Protein AF-A0A4S2JNQ3-F1 (afdb_monomer_lite)

pLDDT: mean 77.92, std 17.28, range [32.28, 93.06]

Organism: NCBI:txid300112

InterPro domains:
  IPR000626 Ubiquitin-like domain [PF00240] (4-43)
  IPR000626 Ubiquitin-like domain [PS50053] (1-43)
  IPR000626 Ubiquitin-like domain [SM00213] (1-75)
  IPR029071 Ubiquitin-like domain superfamily [SSF54236] (1-46)
  IPR047154 Ubiquitin-like protein 4A-like [PTHR46555] (44-124)

Structure (mmCIF, N/CA/C/O backbone):
data_AF-A0A4S2JNQ3-F1
#
_entry.id   AF-A0A4S2JNQ3-F1
#
loop_
_atom_site.group_PDB
_atom_site.id
_atom_site.type_symbol
_atom_site.label_atom_id
_atom_site.label_alt_id
_atom_site.label_comp_id
_atom_site.label_asym_id
_atom_site.label_entity_id
_atom_site.label_seq_id
_atom_site.pdbx_PDB_ins_code
_atom_site.Cartn_x
_atom_site.Cartn_y
_atom_site.Cartn_z
_atom_site.occupancy
_atom_site.B_iso_or_equiv
_atom_site.auth_seq_id
_atom_site.auth_comp_id
_atom_site.auth_asym_id
_atom_site.auth_atom_id
_atom_site.pdbx_PDB_model_num
ATOM 1 N N . MET A 1 1 ? 22.174 -5.608 -9.067 1.00 85.94 1 MET A N 1
ATOM 2 C CA . MET A 1 1 ? 21.073 -6.532 -8.712 1.00 85.94 1 MET A CA 1
ATOM 3 C C . MET A 1 1 ? 20.281 -6.832 -9.977 1.00 85.94 1 MET A C 1
ATOM 5 O O . MET A 1 1 ? 20.165 -5.942 -10.805 1.00 85.94 1 MET A O 1
ATOM 9 N N . LYS A 1 2 ? 19.770 -8.055 -10.158 1.00 82.94 2 LYS A N 1
ATOM 10 C CA . LYS A 1 2 ? 18.910 -8.403 -11.302 1.00 82.94 2 LYS A CA 1
ATOM 11 C C . LYS A 1 2 ? 17.482 -8.592 -10.821 1.00 82.94 2 LYS A C 1
ATOM 13 O O . LYS A 1 2 ? 17.260 -9.363 -9.889 1.00 82.94 2 LYS A O 1
ATOM 18 N N . VAL A 1 3 ? 16.537 -7.913 -11.458 1.00 86.31 3 VAL A N 1
ATOM 19 C CA . VAL A 1 3 ? 15.102 -8.091 -11.218 1.00 86.31 3 VAL A CA 1
ATOM 20 C C . VAL A 1 3 ? 14.429 -8.613 -12.477 1.00 86.31 3 VAL A C 1
ATOM 22 O O . VAL A 1 3 ? 14.823 -8.274 -13.592 1.00 86.31 3 VAL A O 1
ATOM 25 N N . ILE A 1 4 ? 13.426 -9.469 -12.300 1.00 84.94 4 ILE A N 1
ATOM 26 C CA . ILE A 1 4 ? 12.635 -10.019 -13.401 1.00 84.94 4 ILE A CA 1
ATOM 27 C C . ILE A 1 4 ? 11.292 -9.300 -13.403 1.00 84.94 4 ILE A C 1
ATOM 29 O O . ILE A 1 4 ? 10.567 -9.336 -12.409 1.00 84.94 4 ILE A O 1
ATOM 33 N N . VAL A 1 5 ? 10.956 -8.661 -14.521 1.00 83.88 5 VAL A N 1
ATOM 34 C CA . VAL A 1 5 ? 9.683 -7.962 -14.705 1.00 83.88 5 VAL A CA 1
ATOM 35 C C . VAL A 1 5 ? 8.851 -8.725 -15.724 1.00 83.88 5 VAL A C 1
ATOM 37 O O . VAL A 1 5 ? 9.257 -8.922 -16.868 1.00 83.88 5 VAL A O 1
ATOM 40 N N . LYS A 1 6 ? 7.666 -9.168 -15.299 1.00 85.12 6 LYS A N 1
ATOM 41 C CA . LYS A 1 6 ? 6.720 -9.917 -16.129 1.00 85.12 6 LYS A CA 1
ATOM 42 C C . LYS A 1 6 ? 5.528 -9.043 -16.495 1.00 85.12 6 LYS A C 1
ATOM 44 O O . LYS A 1 6 ? 4.816 -8.575 -15.607 1.00 85.12 6 LYS A O 1
ATOM 49 N N . LYS A 1 7 ? 5.253 -8.877 -17.792 1.00 81.19 7 LYS A N 1
ATOM 50 C CA . LYS A 1 7 ? 3.983 -8.279 -18.235 1.00 81.19 7 LYS A CA 1
ATOM 51 C C . LYS A 1 7 ? 2.839 -9.280 -18.067 1.00 81.19 7 LYS A C 1
ATOM 53 O O . LYS A 1 7 ? 3.033 -10.483 -18.229 1.00 81.19 7 LYS A O 1
ATOM 58 N N . LEU A 1 8 ? 1.618 -8.784 -17.859 1.00 74.00 8 LEU A N 1
ATOM 59 C CA . LEU A 1 8 ? 0.405 -9.617 -17.760 1.00 74.00 8 LEU A CA 1
ATOM 60 C C . LEU A 1 8 ? 0.184 -10.513 -18.994 1.00 74.00 8 LEU A C 1
ATOM 62 O O . LEU A 1 8 ? -0.323 -11.620 -18.887 1.00 74.00 8 LEU A O 1
ATOM 66 N N . GLN A 1 9 ? 0.632 -10.054 -20.161 1.00 74.31 9 GLN A N 1
ATOM 67 C CA . GLN A 1 9 ? 0.611 -10.775 -21.437 1.00 74.31 9 GLN A CA 1
ATOM 68 C C . GLN A 1 9 ? 1.785 -11.780 -21.607 1.00 74.31 9 GLN A C 1
ATOM 70 O O . GLN A 1 9 ? 2.079 -12.189 -22.726 1.00 74.31 9 GLN A O 1
ATOM 75 N N . GLY A 1 10 ? 2.525 -12.118 -20.544 1.00 76.12 10 GLY A N 1
ATOM 76 C CA . GLY A 1 10 ? 3.481 -13.237 -20.522 1.00 76.12 10 GLY A CA 1
ATOM 77 C C . GLY A 1 10 ? 4.905 -12.984 -21.038 1.00 76.12 10 GLY A C 1
ATOM 78 O O . GLY A 1 10 ? 5.730 -13.883 -20.932 1.00 76.12 10 GLY A O 1
ATOM 79 N N . LYS A 1 11 ? 5.239 -11.792 -21.554 1.00 80.62 11 LYS A N 1
ATOM 80 C CA . LYS A 1 11 ? 6.640 -11.424 -21.865 1.00 80.62 11 LYS A CA 1
ATOM 81 C C . LYS A 1 11 ? 7.363 -11.015 -20.586 1.00 80.62 11 LYS A C 1
ATOM 83 O O . LYS A 1 11 ? 6.855 -10.211 -19.805 1.00 80.62 11 LYS A O 1
ATOM 88 N N . GLU A 1 12 ? 8.551 -11.557 -20.404 1.00 86.50 12 GLU A N 1
ATOM 89 C CA . GLU A 1 12 ? 9.420 -11.268 -19.272 1.00 86.50 12 GLU A CA 1
ATOM 90 C C . GLU A 1 12 ? 10.651 -10.513 -19.774 1.00 86.50 12 GLU A C 1
ATOM 92 O O . GLU A 1 12 ? 11.119 -10.745 -20.892 1.00 86.50 12 GLU A O 1
ATOM 97 N N . CYS A 1 13 ? 11.159 -9.587 -18.969 1.00 83.50 13 CYS A N 1
ATOM 98 C CA . CYS A 1 13 ? 12.465 -8.979 -19.173 1.00 83.50 13 CYS A CA 1
ATOM 99 C C . CYS A 1 13 ? 13.271 -9.036 -17.875 1.00 83.50 13 CYS A C 1
ATOM 101 O O . CYS A 1 13 ? 12.724 -9.002 -16.771 1.00 83.50 13 CYS A O 1
ATOM 103 N N . VAL A 1 14 ? 14.587 -9.149 -18.023 1.00 87.94 14 VAL A N 1
ATOM 104 C CA . VAL A 1 14 ? 15.530 -9.065 -16.910 1.00 87.94 14 VAL A CA 1
ATOM 105 C C . VAL A 1 14 ? 16.134 -7.672 -16.944 1.00 87.94 14 VAL A C 1
ATOM 107 O O . VAL A 1 14 ? 16.667 -7.268 -17.976 1.00 87.94 14 VAL A O 1
ATOM 110 N N . VAL A 1 15 ? 16.040 -6.947 -15.833 1.00 86.94 15 VAL A N 1
ATOM 111 C CA . VAL A 1 15 ? 16.586 -5.595 -15.700 1.00 86.94 15 VAL A CA 1
ATOM 112 C C . VAL A 1 15 ? 17.707 -5.612 -14.672 1.00 86.94 15 VAL A C 1
ATOM 114 O O . VAL A 1 15 ? 17.532 -6.079 -13.543 1.00 86.94 15 VAL A O 1
ATOM 117 N N . ASP A 1 16 ? 18.868 -5.105 -15.073 1.00 88.94 16 ASP A N 1
ATOM 118 C CA . ASP A 1 16 ? 19.978 -4.838 -14.168 1.00 88.94 16 ASP A CA 1
ATOM 119 C C . ASP A 1 16 ? 19.765 -3.474 -13.491 1.00 88.94 16 ASP A C 1
ATOM 121 O O . ASP A 1 16 ? 19.668 -2.434 -14.155 1.00 88.94 16 ASP A O 1
ATOM 125 N N . ILE A 1 17 ? 19.680 -3.497 -12.159 1.00 87.19 17 ILE A N 1
ATOM 126 C CA . ILE A 1 17 ? 19.486 -2.311 -11.323 1.00 87.19 17 ILE A CA 1
ATOM 127 C C . ILE A 1 17 ? 20.527 -2.175 -10.216 1.00 87.19 17 ILE A C 1
ATOM 129 O O . ILE A 1 17 ? 21.064 -3.167 -9.702 1.00 87.19 17 ILE A O 1
ATOM 133 N N . LEU A 1 18 ? 20.799 -0.932 -9.836 1.00 89.31 18 LEU A N 1
ATOM 134 C CA . LEU A 1 18 ? 21.612 -0.591 -8.672 1.00 89.31 18 LEU A CA 1
ATOM 135 C C . LEU A 1 18 ? 20.728 -0.528 -7.414 1.00 89.31 18 LEU A C 1
ATOM 137 O O . LEU A 1 18 ? 19.555 -0.183 -7.515 1.00 89.31 18 LEU A O 1
ATOM 141 N N . PRO A 1 19 ? 21.260 -0.829 -6.215 1.00 82.94 19 PRO A N 1
ATOM 142 C CA . PRO A 1 19 ? 20.488 -0.725 -4.971 1.00 82.94 19 PRO A CA 1
ATOM 143 C C . PRO A 1 19 ? 20.001 0.694 -4.642 1.00 82.94 19 PRO A C 1
ATOM 145 O O . PRO A 1 19 ? 19.106 0.847 -3.823 1.00 82.94 19 PRO A O 1
ATOM 148 N N . SER A 1 20 ? 20.618 1.713 -5.243 1.00 85.00 20 SER A N 1
ATOM 149 C CA . SER A 1 20 ? 20.283 3.129 -5.074 1.00 85.00 20 SER A CA 1
ATOM 150 C C . SER A 1 20 ? 19.271 3.650 -6.095 1.00 85.00 20 SER A C 1
ATOM 152 O O . SER A 1 20 ? 18.896 4.813 -6.011 1.00 85.00 20 SER A O 1
ATOM 154 N N . GLU A 1 21 ? 18.892 2.841 -7.088 1.00 87.00 21 GLU A N 1
ATOM 155 C CA . GLU A 1 21 ? 17.943 3.266 -8.118 1.00 87.00 21 GLU A CA 1
ATOM 156 C C . GLU A 1 21 ? 16.504 3.262 -7.593 1.00 87.00 21 GLU A C 1
ATOM 158 O O . GLU A 1 21 ? 16.094 2.386 -6.828 1.00 87.00 21 GLU A O 1
ATOM 163 N N . THR A 1 22 ? 15.739 4.242 -8.056 1.00 87.81 22 THR A N 1
ATOM 164 C CA . THR A 1 22 ? 14.326 4.456 -7.736 1.00 87.81 22 THR A CA 1
ATOM 165 C C . THR A 1 22 ? 13.408 3.577 -8.583 1.00 87.81 22 THR A C 1
ATOM 167 O O . THR A 1 22 ? 13.767 3.073 -9.657 1.00 87.81 22 THR A O 1
ATOM 170 N N . VAL A 1 23 ? 12.160 3.430 -8.138 1.00 88.06 23 VAL A N 1
ATOM 171 C CA . VAL A 1 23 ? 11.113 2.738 -8.901 1.00 88.06 23 VAL A CA 1
ATOM 172 C C . VAL A 1 23 ? 10.853 3.450 -10.232 1.00 88.06 23 VAL A C 1
ATOM 174 O O . VAL A 1 23 ? 10.590 2.789 -11.240 1.00 88.06 23 VAL A O 1
ATOM 177 N N . LEU A 1 24 ? 10.981 4.780 -10.274 1.00 87.75 24 LEU A N 1
ATOM 178 C CA . LEU A 1 24 ? 10.837 5.564 -11.501 1.00 87.75 24 LEU A CA 1
ATOM 179 C C . LEU A 1 24 ? 11.925 5.231 -12.535 1.00 87.75 24 LEU A C 1
ATOM 181 O O . LEU A 1 24 ? 11.611 4.997 -13.703 1.00 87.75 24 LEU A O 1
ATOM 185 N N . GLU A 1 25 ? 13.189 5.145 -12.118 1.00 88.44 25 GLU A N 1
ATOM 186 C CA . GLU A 1 25 ? 14.299 4.756 -13.002 1.00 88.44 25 GLU A CA 1
ATOM 187 C C . GLU A 1 25 ? 14.117 3.329 -13.536 1.00 88.44 25 GLU A C 1
ATOM 189 O O . GLU A 1 25 ? 14.327 3.071 -14.726 1.00 88.44 25 GLU A O 1
ATOM 194 N N . LEU A 1 26 ? 13.637 2.408 -12.694 1.00 88.62 26 LEU A N 1
ATOM 195 C CA . LEU A 1 26 ? 13.274 1.060 -13.129 1.00 88.62 26 LEU A CA 1
ATOM 196 C C . LEU A 1 26 ? 12.158 1.085 -14.188 1.00 88.62 26 LEU A C 1
ATOM 198 O O . LEU A 1 26 ? 12.248 0.354 -15.176 1.00 88.62 26 LEU A O 1
ATOM 202 N N . LYS A 1 27 ? 11.130 1.932 -14.038 1.00 88.31 27 LYS A N 1
ATOM 203 C CA . LYS A 1 27 ? 10.055 2.067 -15.040 1.00 88.31 27 LYS A CA 1
ATOM 204 C C . LYS A 1 27 ? 10.565 2.555 -16.389 1.00 88.31 27 LYS A C 1
ATOM 206 O O . LYS A 1 27 ? 10.109 2.054 -17.417 1.00 88.31 27 LYS A O 1
ATOM 211 N N . HIS A 1 28 ? 11.516 3.488 -16.406 1.00 89.69 28 HIS A N 1
ATOM 212 C CA . HIS A 1 28 ? 12.152 3.934 -17.648 1.00 89.69 28 HIS A CA 1
ATOM 213 C C . HIS A 1 28 ? 12.882 2.782 -18.345 1.00 89.69 28 HIS A C 1
ATOM 215 O O . HIS A 1 28 ? 12.590 2.487 -19.502 1.00 89.69 28 HIS A O 1
ATOM 221 N N . LYS A 1 29 ? 13.715 2.031 -17.614 1.00 89.62 29 LYS A N 1
ATOM 222 C CA . LYS A 1 29 ? 14.404 0.849 -18.165 1.00 89.62 29 LYS A CA 1
ATOM 223 C C . LYS A 1 29 ? 13.430 -0.204 -18.701 1.00 89.62 29 LYS A C 1
ATOM 225 O O . LYS A 1 29 ? 13.665 -0.817 -19.739 1.00 89.62 29 LYS A O 1
ATOM 230 N N . VAL A 1 30 ? 12.319 -0.430 -1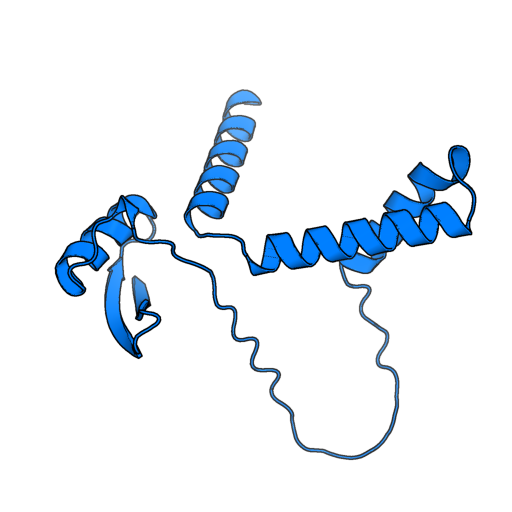8.001 1.00 87.88 30 VAL A N 1
ATOM 231 C CA . VAL A 1 30 ? 11.270 -1.358 -18.448 1.00 87.88 30 VAL A CA 1
ATOM 232 C C . VAL A 1 30 ? 10.523 -0.817 -19.671 1.00 87.88 30 VAL A C 1
ATOM 234 O O . VAL A 1 30 ? 10.170 -1.607 -20.549 1.00 87.88 30 VAL A O 1
ATOM 237 N N . SER A 1 31 ? 10.319 0.501 -19.762 1.00 87.75 31 SER A N 1
ATOM 238 C CA . SER A 1 31 ? 9.710 1.167 -20.920 1.00 87.75 31 SER A CA 1
ATOM 239 C C . SER A 1 31 ? 10.519 0.895 -22.183 1.00 87.75 31 SER A C 1
ATOM 241 O O . SER A 1 31 ? 9.950 0.475 -23.187 1.00 87.75 31 SER A O 1
ATOM 243 N N . ASP A 1 32 ? 11.843 1.024 -22.104 1.00 87.12 32 ASP A N 1
ATOM 244 C CA . ASP A 1 32 ? 12.743 0.795 -23.239 1.00 87.12 32 ASP A CA 1
ATOM 245 C C . ASP A 1 32 ? 12.735 -0.672 -23.706 1.00 87.12 32 ASP A C 1
ATOM 247 O O . ASP A 1 32 ? 12.813 -0.962 -24.900 1.00 87.12 32 ASP A O 1
ATOM 251 N N . LEU A 1 33 ? 12.595 -1.623 -22.774 1.00 86.19 33 LEU A N 1
ATOM 252 C CA . LEU A 1 33 ? 12.637 -3.061 -23.071 1.00 86.19 33 LEU A CA 1
ATOM 253 C C . LEU A 1 33 ? 11.284 -3.651 -23.507 1.00 86.19 33 LEU A C 1
ATOM 255 O O . LEU A 1 33 ? 11.231 -4.602 -24.300 1.00 86.19 33 LEU A O 1
ATOM 259 N N . LEU A 1 34 ? 10.178 -3.148 -22.953 1.00 82.25 34 LEU A N 1
ATOM 260 C CA . LEU A 1 34 ? 8.833 -3.684 -23.186 1.00 82.25 34 LEU A CA 1
ATOM 261 C C . LEU A 1 34 ? 7.955 -2.791 -24.069 1.00 82.25 34 LEU A C 1
ATOM 263 O O . LEU A 1 34 ? 6.940 -3.294 -24.555 1.00 82.25 34 LEU A O 1
ATOM 267 N N . GLY A 1 35 ? 8.340 -1.534 -24.306 1.00 82.94 35 GLY A N 1
ATOM 268 C CA . GLY A 1 35 ? 7.580 -0.569 -25.105 1.00 82.94 35 GLY A CA 1
ATOM 269 C C . GLY A 1 35 ? 6.273 -0.129 -24.442 1.00 82.94 35 GLY A C 1
ATOM 270 O O . GLY A 1 35 ? 5.279 0.073 -25.133 1.00 82.94 35 GLY A O 1
ATOM 271 N N . ILE A 1 36 ? 6.238 -0.074 -23.107 1.00 83.69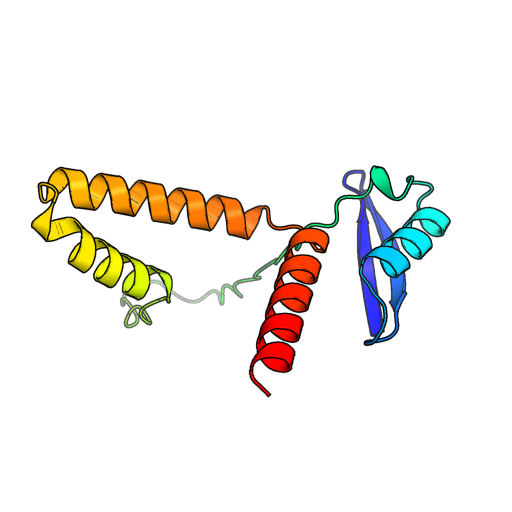 36 ILE A N 1
ATOM 272 C CA . ILE A 1 36 ? 5.065 0.348 -22.329 1.00 83.69 36 ILE A CA 1
ATOM 273 C C . ILE A 1 36 ? 5.391 1.692 -21.695 1.00 83.69 36 ILE A C 1
ATOM 275 O O . ILE A 1 36 ? 6.328 1.762 -20.906 1.00 83.69 36 ILE A O 1
ATOM 279 N N . ASP A 1 37 ? 4.597 2.722 -21.967 1.00 86.50 37 ASP A N 1
ATOM 280 C CA . ASP A 1 37 ? 4.813 4.047 -21.387 1.00 86.50 37 ASP A CA 1
ATOM 281 C C . ASP A 1 37 ? 4.845 3.996 -19.852 1.00 86.50 37 ASP A C 1
ATOM 283 O O . ASP A 1 37 ? 3.965 3.412 -19.214 1.00 86.50 37 ASP A O 1
ATOM 287 N N . VAL A 1 38 ? 5.831 4.663 -19.247 1.00 85.38 38 VAL A N 1
ATOM 288 C CA . VAL A 1 38 ? 6.020 4.796 -17.787 1.00 85.38 38 VAL A CA 1
ATOM 289 C C . VAL A 1 38 ? 4.720 5.049 -16.996 1.00 85.38 38 VAL A C 1
ATOM 291 O O . VAL A 1 38 ? 4.482 4.318 -16.032 1.00 85.38 38 VAL A O 1
ATOM 294 N N . PRO A 1 39 ? 3.833 6.000 -17.367 1.00 85.44 39 PRO A N 1
ATOM 295 C CA . PRO A 1 39 ? 2.582 6.236 -16.631 1.00 85.44 39 PRO A CA 1
ATOM 296 C C . PRO A 1 39 ? 1.582 5.069 -16.682 1.00 85.44 39 PRO A C 1
ATOM 298 O O . PRO A 1 39 ? 0.707 4.974 -15.822 1.00 85.44 39 PRO A O 1
ATOM 301 N N . GLN A 1 40 ? 1.689 4.176 -17.668 1.00 83.31 40 GLN A N 1
ATOM 302 C CA . GLN A 1 40 ? 0.835 2.990 -17.788 1.00 83.31 40 GLN A CA 1
ATOM 303 C C . GLN A 1 40 ? 1.379 1.799 -1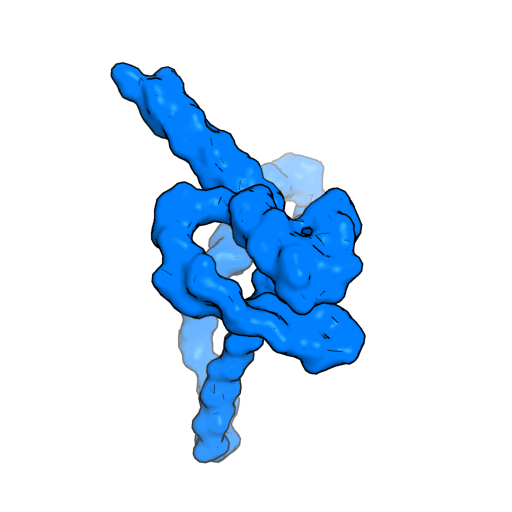6.983 1.00 83.31 40 GLN A C 1
ATOM 305 O O . GLN A 1 40 ? 0.661 0.821 -16.752 1.00 83.31 40 GLN A O 1
ATOM 310 N N . GLN A 1 41 ? 2.634 1.866 -16.530 1.00 81.44 41 GLN A N 1
ATOM 311 C CA . GLN A 1 41 ? 3.269 0.802 -15.766 1.00 81.44 41 GLN A CA 1
ATOM 312 C C . GLN A 1 41 ? 2.860 0.859 -14.289 1.00 81.44 41 GLN A C 1
ATOM 314 O O . GLN A 1 41 ? 3.207 1.785 -13.555 1.00 81.44 41 GLN A O 1
ATOM 319 N N . ARG A 1 42 ? 2.172 -0.191 -13.825 1.00 81.69 42 ARG A N 1
ATOM 320 C CA . ARG A 1 42 ? 1.933 -0.453 -12.398 1.00 81.69 42 ARG A CA 1
ATOM 321 C C . ARG A 1 42 ? 2.651 -1.723 -11.976 1.00 81.69 42 ARG A C 1
ATOM 323 O O . ARG A 1 42 ? 2.178 -2.827 -12.249 1.00 81.69 42 ARG A O 1
ATOM 330 N N . PHE A 1 43 ? 3.776 -1.565 -11.290 1.00 83.12 43 PHE A N 1
ATOM 331 C CA . PHE A 1 43 ? 4.490 -2.692 -10.706 1.00 83.12 43 PHE A CA 1
ATOM 332 C C . PHE A 1 43 ? 3.829 -3.091 -9.392 1.00 83.12 43 PHE A C 1
ATOM 334 O O . PHE A 1 43 ? 3.731 -2.287 -8.467 1.00 83.12 43 PHE A O 1
ATOM 341 N N . LYS A 1 44 ? 3.375 -4.341 -9.314 1.00 77.12 44 LYS A N 1
ATOM 342 C CA . LYS A 1 44 ? 2.852 -4.953 -8.090 1.00 77.12 44 LYS A CA 1
ATOM 343 C C . LYS A 1 44 ? 3.812 -6.027 -7.605 1.00 77.12 44 LYS A C 1
ATOM 345 O O . LYS A 1 44 ? 4.414 -6.736 -8.413 1.00 77.12 44 LYS A O 1
ATOM 350 N N . LEU A 1 45 ? 3.928 -6.156 -6.290 1.00 68.81 45 LEU A N 1
ATOM 351 C CA . LEU A 1 45 ? 4.723 -7.209 -5.678 1.00 68.81 45 LEU A CA 1
ATOM 352 C C . LEU A 1 45 ? 3.957 -8.537 -5.749 1.00 68.81 45 LEU A C 1
ATOM 354 O O . LEU A 1 45 ? 3.055 -8.792 -4.955 1.00 68.81 45 LEU A O 1
ATOM 358 N N . ASN A 1 46 ? 4.339 -9.412 -6.678 1.00 62.59 46 ASN A N 1
ATOM 359 C CA . ASN A 1 46 ? 3.876 -10.796 -6.664 1.00 62.59 46 ASN A CA 1
ATOM 360 C C . ASN A 1 46 ? 4.765 -11.609 -5.714 1.00 62.59 46 ASN A C 1
ATOM 362 O O . ASN A 1 46 ? 5.745 -12.223 -6.130 1.00 62.59 46 ASN A O 1
ATOM 366 N N . LEU A 1 47 ? 4.425 -11.620 -4.424 1.00 51.62 47 LEU A N 1
ATOM 367 C CA . LEU A 1 47 ? 4.987 -12.579 -3.473 1.00 51.62 47 LEU A CA 1
ATOM 368 C C . LEU A 1 47 ? 4.406 -13.967 -3.767 1.00 51.62 47 LEU A C 1
ATOM 370 O O . LEU A 1 47 ? 3.346 -14.333 -3.258 1.00 51.62 47 LEU A O 1
ATOM 374 N N . LEU A 1 48 ? 5.100 -14.766 -4.578 1.00 41.19 48 LEU A N 1
ATOM 375 C CA . LEU A 1 48 ? 4.826 -16.198 -4.643 1.00 41.19 48 LEU A CA 1
ATOM 376 C C . LEU A 1 48 ? 5.444 -16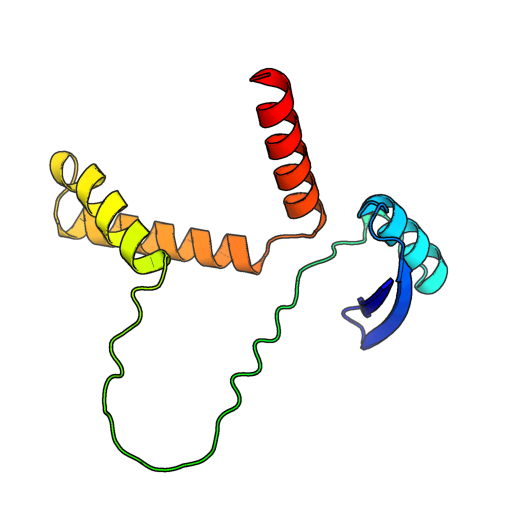.854 -3.401 1.00 41.19 48 LEU A C 1
ATOM 378 O O . LEU A 1 48 ? 6.597 -17.282 -3.412 1.00 41.19 48 LEU A O 1
ATOM 382 N N . VAL A 1 49 ? 4.687 -16.918 -2.304 1.00 34.66 49 VAL A N 1
ATOM 383 C CA . VAL A 1 49 ? 5.057 -17.763 -1.163 1.00 34.66 49 VAL A CA 1
ATOM 384 C C . VAL A 1 49 ? 4.846 -19.209 -1.598 1.00 34.66 49 VAL A C 1
ATOM 386 O O . VAL A 1 49 ? 3.756 -19.763 -1.456 1.00 34.66 49 VAL A O 1
ATOM 389 N N . ILE A 1 50 ? 5.887 -19.831 -2.152 1.00 36.91 50 ILE A N 1
ATOM 390 C CA . ILE A 1 50 ? 5.925 -21.284 -2.295 1.00 36.91 50 ILE A CA 1
ATOM 391 C C . ILE A 1 50 ? 6.010 -21.829 -0.869 1.00 36.91 50 ILE A C 1
ATOM 393 O O . ILE A 1 50 ? 7.096 -21.982 -0.309 1.00 36.91 50 ILE A O 1
ATOM 397 N N . LYS A 1 51 ? 4.857 -22.103 -0.245 1.00 40.81 51 LYS A N 1
ATOM 398 C CA . LYS A 1 51 ? 4.826 -23.083 0.839 1.00 40.81 51 LYS A CA 1
ATOM 399 C C . LYS A 1 51 ? 5.362 -24.359 0.209 1.00 40.81 51 LYS A C 1
ATOM 401 O O . LYS A 1 51 ? 4.676 -24.959 -0.613 1.00 40.81 51 LYS A O 1
ATOM 406 N N . LYS A 1 52 ? 6.596 -24.740 0.543 1.00 32.28 52 LYS A N 1
ATOM 407 C CA . LYS A 1 52 ? 7.048 -26.107 0.308 1.00 32.28 52 LYS A CA 1
ATOM 408 C C . LYS A 1 52 ? 6.085 -26.990 1.096 1.00 32.28 52 LYS A C 1
ATOM 410 O O . LYS A 1 52 ? 6.174 -27.066 2.317 1.00 32.28 52 LYS A O 1
ATOM 415 N N . ALA A 1 53 ? 5.091 -27.538 0.408 1.00 41.81 53 ALA A N 1
ATOM 416 C CA . ALA A 1 53 ? 4.363 -28.684 0.899 1.00 41.81 53 ALA A CA 1
ATOM 417 C C . ALA A 1 53 ? 5.385 -29.818 0.886 1.00 41.81 53 ALA A C 1
ATOM 419 O O . ALA A 1 53 ? 5.663 -30.392 -0.162 1.00 41.81 53 ALA A O 1
ATOM 420 N N . GLU A 1 54 ? 6.033 -30.052 2.024 1.00 40.75 54 GLU A N 1
ATOM 421 C CA . GLU A 1 54 ? 6.605 -31.368 2.251 1.00 40.75 54 GLU A CA 1
ATOM 422 C C . GLU A 1 54 ? 5.420 -32.320 2.389 1.00 40.75 54 GLU A C 1
ATOM 424 O O . GLU A 1 54 ? 4.604 -32.214 3.308 1.00 40.75 54 GLU A O 1
ATOM 429 N N . GLU A 1 55 ? 5.265 -33.172 1.382 1.00 41.25 55 GLU A N 1
ATOM 430 C CA . GLU A 1 55 ? 4.360 -34.305 1.417 1.00 41.25 55 GLU A CA 1
ATOM 431 C C . GLU A 1 55 ? 4.770 -35.215 2.574 1.00 41.25 55 GLU A C 1
ATOM 433 O O . GLU A 1 55 ? 5.878 -35.745 2.604 1.00 41.25 55 GLU A O 1
ATOM 438 N N . GLY A 1 56 ? 3.880 -35.384 3.550 1.00 36.78 56 GLY A N 1
ATOM 439 C CA . GLY A 1 56 ? 4.179 -36.228 4.696 1.00 36.78 56 GLY A CA 1
ATOM 440 C C . GLY A 1 56 ? 3.098 -36.221 5.762 1.00 36.78 56 GLY A C 1
ATOM 441 O O . GLY A 1 56 ? 3.253 -35.585 6.791 1.00 36.78 56 GLY A O 1
ATOM 442 N N . SER A 1 57 ? 2.052 -37.008 5.516 1.00 38.34 57 SER A N 1
ATOM 443 C CA . SER A 1 57 ? 1.201 -37.651 6.522 1.00 38.34 57 SER A CA 1
ATOM 444 C C . SER A 1 57 ? 0.334 -36.777 7.440 1.00 38.34 57 SER A C 1
ATOM 446 O O . SER A 1 57 ? 0.787 -36.085 8.344 1.00 38.34 57 SER A O 1
ATOM 448 N N . SER A 1 58 ? -0.971 -36.957 7.241 1.00 47.44 58 SER A N 1
ATOM 449 C CA . SER A 1 58 ? -2.019 -37.057 8.260 1.00 47.44 58 SER A CA 1
ATOM 450 C C . SER A 1 58 ? -1.529 -37.020 9.718 1.00 47.44 58 SER A C 1
ATOM 452 O O . SER A 1 58 ? -1.019 -38.010 10.229 1.00 47.44 58 SER A O 1
ATOM 454 N N . GLU A 1 59 ? -1.710 -35.879 10.378 1.00 40.00 59 GLU A N 1
ATOM 455 C CA . GLU A 1 59 ? -2.231 -35.762 11.741 1.00 40.00 59 GLU A CA 1
ATOM 456 C C . GLU A 1 59 ? -2.413 -34.276 12.053 1.00 40.00 59 GLU A C 1
ATOM 458 O O . GLU A 1 59 ? -1.474 -33.479 12.040 1.00 40.00 59 GLU A O 1
ATOM 463 N N . ALA A 1 60 ? -3.658 -33.898 12.329 1.00 42.50 60 ALA A N 1
ATOM 464 C CA . ALA A 1 60 ? -4.027 -32.597 12.850 1.00 42.50 60 ALA A CA 1
ATOM 465 C C . ALA A 1 60 ? -3.392 -32.394 14.234 1.00 42.50 60 ALA A C 1
ATOM 467 O O . ALA A 1 60 ? -4.016 -32.614 15.267 1.00 42.50 60 ALA A O 1
ATOM 468 N N . ARG A 1 61 ? -2.140 -31.946 14.265 1.00 35.56 61 ARG A N 1
ATOM 469 C CA . ARG A 1 61 ? -1.584 -31.250 15.420 1.00 35.56 61 ARG A CA 1
ATOM 470 C C . ARG A 1 61 ? -1.484 -29.799 15.017 1.00 35.56 61 ARG A C 1
ATOM 472 O O . ARG A 1 61 ? -0.654 -29.422 14.194 1.00 35.56 61 ARG A O 1
ATOM 479 N N . ALA A 1 62 ? -2.395 -29.003 15.567 1.00 38.97 62 ALA A N 1
ATOM 480 C CA . ALA A 1 62 ? -2.268 -27.562 15.584 1.00 38.97 62 ALA A CA 1
ATOM 481 C C . ALA A 1 62 ? -0.907 -27.230 16.208 1.00 38.97 62 ALA A C 1
ATOM 483 O O . ALA A 1 62 ? -0.753 -27.197 17.427 1.00 38.97 62 ALA A O 1
ATOM 484 N N . LEU A 1 63 ? 0.100 -27.035 15.354 1.00 42.03 63 LEU A N 1
ATOM 485 C CA . LEU A 1 63 ? 1.294 -26.282 15.702 1.00 42.03 63 LEU A CA 1
ATOM 486 C C . LEU A 1 63 ? 0.804 -25.002 16.390 1.00 42.03 63 LEU A C 1
ATOM 488 O O . LEU A 1 63 ? -0.164 -24.416 15.887 1.00 42.03 63 LEU A O 1
ATOM 492 N N . PRO A 1 64 ? 1.409 -24.577 17.518 1.00 45.53 64 PRO A N 1
ATOM 493 C CA . PRO A 1 64 ? 1.041 -23.331 18.170 1.00 45.53 64 PRO A CA 1
ATOM 494 C C . PRO A 1 64 ? 0.986 -22.266 17.087 1.00 45.53 64 PRO A C 1
ATOM 496 O O . PRO A 1 64 ? 2.000 -22.019 16.430 1.00 45.53 64 PRO A O 1
ATOM 499 N N . GLN A 1 65 ? -0.213 -21.734 16.817 1.00 51.75 65 GLN A N 1
ATOM 500 C CA . GLN A 1 65 ? -0.392 -20.671 15.843 1.00 51.75 65 GLN A CA 1
ATOM 501 C C . GLN A 1 65 ? 0.505 -19.544 16.325 1.00 51.75 65 GLN A C 1
ATOM 503 O O . GLN A 1 65 ? 0.172 -18.839 17.275 1.00 51.75 65 GLN A O 1
ATOM 508 N N . GLN A 1 66 ? 1.687 -19.444 15.721 1.00 48.97 66 GLN A N 1
ATOM 509 C CA . GLN A 1 66 ? 2.600 -18.337 15.896 1.00 48.97 66 GLN A CA 1
ATOM 510 C C . GLN A 1 66 ? 1.720 -17.114 15.663 1.00 48.97 66 GLN A C 1
ATOM 512 O O . GLN A 1 66 ? 1.177 -16.977 14.564 1.00 48.97 66 GLN A O 1
ATOM 517 N N . LYS A 1 67 ? 1.415 -16.361 16.731 1.00 49.50 67 LYS A N 1
ATOM 518 C CA . LYS A 1 67 ? 0.415 -15.290 16.702 1.00 49.50 67 LYS A CA 1
ATOM 519 C C . LYS A 1 67 ? 0.831 -14.333 15.592 1.00 49.50 67 LYS A C 1
ATOM 521 O O . LYS A 1 67 ? 1.750 -13.542 15.773 1.00 49.50 67 LYS A O 1
ATOM 526 N N . THR A 1 68 ? 0.232 -14.471 14.411 1.00 71.12 68 THR A N 1
ATOM 527 C CA . THR A 1 68 ? 0.597 -13.630 13.271 1.00 71.12 68 THR A CA 1
ATOM 528 C C . THR A 1 68 ? 0.282 -12.187 13.651 1.00 71.12 68 THR A C 1
ATOM 530 O O . THR A 1 68 ? -0.641 -11.954 14.432 1.00 71.12 68 THR A O 1
ATOM 533 N N . GLY A 1 69 ? 1.024 -11.205 13.127 1.00 77.69 69 GLY A N 1
ATOM 534 C CA . GLY A 1 69 ? 0.815 -9.790 13.482 1.00 77.69 69 GLY A CA 1
ATOM 535 C C . GLY A 1 69 ? -0.645 -9.324 13.338 1.00 77.69 69 GLY A C 1
ATOM 536 O O . GLY A 1 69 ? -1.100 -8.452 14.071 1.00 77.69 69 GLY A O 1
ATOM 537 N N . ILE A 1 70 ? -1.419 -9.990 12.474 1.00 82.94 70 ILE A N 1
ATOM 538 C CA . ILE A 1 70 ? -2.866 -9.798 12.307 1.00 82.94 70 ILE A CA 1
ATOM 539 C C . ILE A 1 70 ? -3.662 -10.129 13.581 1.00 82.94 70 ILE A C 1
ATOM 541 O O . ILE A 1 70 ? -4.619 -9.424 13.889 1.00 82.94 70 ILE A O 1
ATOM 545 N N . HIS A 1 71 ? -3.296 -11.174 14.330 1.00 83.94 71 HIS A N 1
ATOM 546 C CA . HIS A 1 71 ? -3.965 -11.510 15.591 1.00 83.94 71 HIS A CA 1
ATOM 547 C C . HIS A 1 71 ? -3.723 -10.448 16.663 1.00 83.94 71 HIS A C 1
ATOM 549 O O . HIS A 1 71 ? -4.662 -10.084 17.361 1.00 83.94 71 HIS A O 1
ATOM 555 N N . LEU A 1 72 ? -2.502 -9.915 16.757 1.00 86.94 72 LEU A N 1
ATOM 556 C CA . LEU A 1 72 ? -2.189 -8.838 17.702 1.00 86.94 72 LEU A CA 1
ATOM 557 C C . LEU A 1 72 ? -2.976 -7.568 17.366 1.00 86.94 72 LEU A C 1
ATOM 559 O O . LEU A 1 72 ? -3.603 -6.980 18.242 1.00 86.94 72 LEU A O 1
ATOM 563 N N . LEU A 1 73 ? -3.017 -7.196 16.081 1.00 87.50 73 LEU A N 1
ATOM 564 C CA . LEU A 1 73 ? -3.819 -6.065 15.616 1.00 87.50 73 LEU A CA 1
ATOM 565 C C . LEU A 1 73 ? -5.309 -6.271 15.922 1.00 87.50 73 LEU A C 1
ATOM 567 O O . LEU A 1 73 ? -5.971 -5.358 16.402 1.00 87.50 73 LEU A O 1
ATOM 571 N N . ARG A 1 74 ? -5.834 -7.480 15.685 1.00 88.31 74 ARG A N 1
ATOM 572 C CA . ARG A 1 74 ? -7.221 -7.838 16.007 1.00 88.31 74 ARG A CA 1
ATOM 573 C C . ARG A 1 74 ? -7.519 -7.645 17.493 1.00 88.31 74 ARG A C 1
ATOM 575 O O . ARG A 1 74 ? -8.542 -7.045 17.820 1.00 88.31 74 ARG A O 1
ATOM 582 N N . GLU A 1 75 ? -6.655 -8.150 18.372 1.00 87.50 75 GLU A N 1
ATOM 583 C CA . GLU A 1 75 ? -6.809 -8.023 19.827 1.00 87.50 75 GLU A CA 1
ATOM 584 C C . GLU A 1 75 ? -6.813 -6.547 20.257 1.00 87.50 75 GLU A C 1
ATOM 586 O O . GLU A 1 75 ? -7.692 -6.135 21.017 1.00 87.50 75 GLU A O 1
ATOM 591 N N . GLU A 1 76 ? -5.893 -5.739 19.726 1.00 88.25 76 GLU A N 1
ATOM 592 C CA . GLU A 1 76 ? -5.748 -4.341 20.136 1.00 88.25 76 GLU A CA 1
ATOM 593 C C . GLU A 1 76 ? -6.864 -3.441 19.594 1.00 88.25 76 GLU A C 1
ATOM 595 O O . GLU A 1 76 ? -7.447 -2.657 20.341 1.00 88.25 76 GLU A O 1
ATOM 600 N N . VAL A 1 77 ? -7.265 -3.613 18.332 1.00 90.56 77 VAL A N 1
ATOM 601 C CA . VAL A 1 77 ? -8.412 -2.878 17.774 1.00 90.56 77 VAL A CA 1
ATOM 602 C C . VAL A 1 77 ? -9.694 -3.251 18.521 1.00 90.56 77 VAL A C 1
ATOM 604 O O . VAL A 1 77 ? -10.485 -2.376 18.869 1.00 90.56 77 VAL A O 1
ATOM 607 N N . SER A 1 78 ? -9.878 -4.531 18.857 1.00 89.94 78 SER A N 1
ATOM 608 C CA . SER A 1 78 ? -11.024 -4.956 19.669 1.00 89.94 78 SER A CA 1
ATOM 609 C C . SER A 1 78 ? -11.002 -4.314 21.059 1.00 89.94 78 SER A C 1
ATOM 611 O O . SER A 1 78 ? -12.053 -3.938 21.573 1.00 89.94 78 SER A O 1
ATOM 613 N N . ARG A 1 79 ? -9.822 -4.150 21.676 1.00 91.06 79 ARG A N 1
ATOM 614 C CA . ARG A 1 79 ? -9.669 -3.461 22.968 1.00 91.06 79 ARG A CA 1
ATOM 615 C C . ARG A 1 79 ? -10.128 -2.005 22.888 1.00 91.06 79 ARG A C 1
ATOM 617 O O . ARG A 1 79 ? -10.844 -1.564 23.782 1.00 91.06 79 ARG A O 1
ATOM 624 N N . VAL A 1 80 ? -9.754 -1.296 21.822 1.00 92.56 80 VAL A N 1
ATOM 625 C CA . VAL A 1 80 ? -10.107 0.117 21.601 1.00 92.56 80 VAL A CA 1
ATOM 626 C C . VAL A 1 80 ? -11.594 0.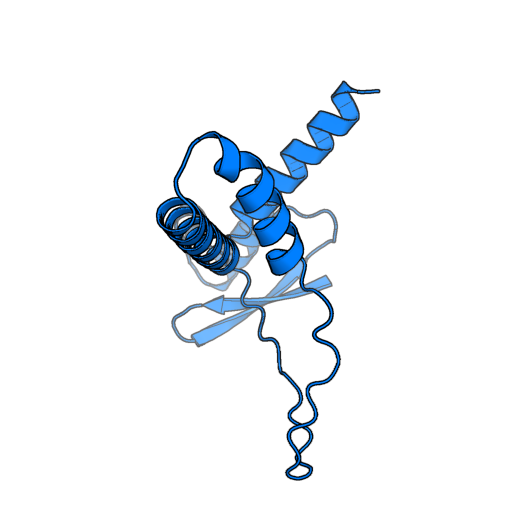302 21.283 1.00 92.56 80 VAL A C 1
ATOM 628 O O . VAL A 1 80 ? -12.175 1.304 21.686 1.00 92.56 80 VAL A O 1
ATOM 631 N N . LEU A 1 81 ? -12.227 -0.650 20.591 1.00 90.44 81 LEU A N 1
ATOM 632 C CA . LEU A 1 81 ? -13.624 -0.535 20.145 1.00 90.44 81 LEU A CA 1
ATOM 633 C C . LEU A 1 81 ? -14.663 -0.990 21.185 1.00 90.44 81 LEU A C 1
ATOM 635 O O . LEU A 1 81 ? -15.788 -0.494 21.168 1.00 90.44 81 LEU A O 1
ATOM 639 N N . ARG A 1 82 ? -14.294 -1.879 22.117 1.00 88.88 82 ARG A N 1
ATOM 640 C CA . ARG A 1 82 ? -15.187 -2.393 23.179 1.00 88.88 82 ARG A CA 1
ATOM 641 C C . ARG A 1 82 ? -15.925 -1.325 24.007 1.00 88.88 82 ARG A C 1
ATOM 643 O O . ARG A 1 82 ? -17.064 -1.593 24.371 1.00 88.88 82 ARG A O 1
ATOM 650 N N . PRO A 1 83 ? -15.338 -0.156 24.341 1.00 92.44 83 PRO A N 1
ATOM 651 C CA . PRO A 1 83 ? -16.052 0.892 25.075 1.00 92.44 83 PRO A CA 1
ATOM 652 C C . PRO A 1 83 ? -17.145 1.602 24.263 1.00 92.44 83 PRO A C 1
ATOM 654 O O . PRO A 1 83 ? -17.990 2.267 24.855 1.00 92.44 83 PRO A O 1
ATOM 657 N N . TYR A 1 84 ? -17.119 1.495 22.931 1.00 91.19 84 TYR A N 1
ATOM 658 C CA . TYR A 1 84 ? -17.963 2.286 22.029 1.00 91.19 84 TYR A CA 1
ATOM 659 C C . TYR A 1 84 ? -19.024 1.460 21.291 1.00 91.19 84 TYR A C 1
ATOM 661 O O . TYR A 1 84 ? -20.012 2.026 20.833 1.00 91.19 84 TYR A O 1
ATOM 669 N N . TYR A 1 85 ? -18.833 0.144 21.175 1.00 92.00 85 TYR A N 1
ATOM 670 C CA . TYR A 1 85 ? -19.673 -0.743 20.366 1.00 92.00 85 TYR A CA 1
ATOM 671 C C . TYR A 1 85 ? -20.021 -2.031 21.110 1.00 92.00 85 TYR A C 1
ATOM 673 O O . TYR A 1 85 ? -19.310 -2.462 22.021 1.00 92.00 85 TYR A O 1
ATOM 681 N N . THR A 1 86 ? -21.091 -2.704 20.684 1.00 91.94 86 THR A N 1
ATOM 682 C CA . THR A 1 86 ? -21.401 -4.048 21.187 1.00 91.94 86 THR A CA 1
ATOM 683 C C . THR A 1 86 ? -20.335 -5.062 20.757 1.00 91.94 86 THR A C 1
ATOM 685 O O . THR A 1 86 ? -19.553 -4.837 19.827 1.00 91.94 86 THR A O 1
ATOM 688 N N . VAL A 1 87 ? -20.305 -6.227 21.414 1.00 88.31 87 VAL A N 1
ATOM 689 C CA . VAL A 1 87 ? -19.358 -7.307 21.079 1.00 88.31 87 VAL A CA 1
ATOM 690 C C . VAL A 1 87 ? -19.519 -7.756 19.620 1.00 88.31 87 VAL A C 1
ATOM 692 O O . VAL A 1 87 ? -18.526 -7.959 18.927 1.00 88.31 87 VAL A O 1
ATOM 695 N N . SER A 1 8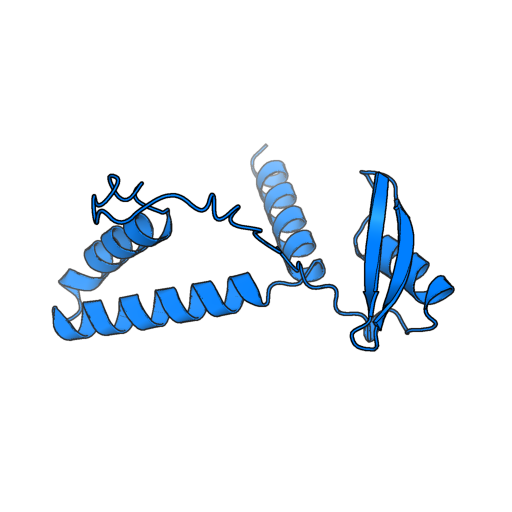8 ? -20.761 -7.850 19.131 1.00 89.44 88 SER A N 1
ATOM 696 C CA . SER A 1 88 ? -21.047 -8.257 17.749 1.00 89.44 88 SER A CA 1
ATOM 697 C C . SER A 1 88 ? -20.604 -7.206 16.728 1.00 89.44 88 SER A C 1
ATOM 699 O O . SER A 1 88 ? -20.031 -7.551 15.696 1.00 89.44 88 SER A O 1
ATOM 701 N N . GLU A 1 89 ? -20.849 -5.924 17.005 1.00 90.19 89 GLU A N 1
ATOM 702 C CA . GLU A 1 89 ? -20.420 -4.825 16.132 1.00 90.19 89 GLU A CA 1
ATOM 703 C C . GLU A 1 89 ? -18.897 -4.704 16.099 1.00 90.19 89 GLU A C 1
ATOM 705 O O . GLU A 1 89 ? -18.318 -4.572 15.024 1.00 90.19 89 GLU A O 1
ATOM 710 N N . THR A 1 90 ? -18.240 -4.835 17.255 1.00 90.12 90 THR A N 1
ATOM 711 C CA . THR A 1 90 ? -16.776 -4.823 17.364 1.00 90.12 90 THR A CA 1
ATOM 712 C C . THR A 1 90 ? -16.157 -5.914 16.493 1.00 90.12 90 THR A C 1
ATOM 714 O O . THR A 1 90 ? -15.278 -5.628 15.683 1.00 90.12 90 THR A O 1
ATOM 717 N N . GLU A 1 91 ? -16.646 -7.153 16.593 1.00 89.81 91 GLU A N 1
ATOM 718 C CA . GLU A 1 91 ? -16.153 -8.257 15.763 1.00 89.81 91 GLU A CA 1
ATOM 719 C C . GLU A 1 91 ? -16.395 -8.005 14.268 1.00 89.81 91 GLU A C 1
ATOM 721 O O . GLU A 1 91 ? -15.517 -8.281 13.447 1.00 89.81 91 GLU A O 1
ATOM 726 N N . SER A 1 92 ? -17.548 -7.440 13.895 1.00 92.44 92 SER A N 1
ATOM 727 C CA . SER A 1 92 ? -17.847 -7.092 12.501 1.00 92.44 92 SER A CA 1
ATOM 728 C C . SER A 1 92 ? -16.894 -6.024 11.956 1.00 92.44 92 SER A C 1
ATOM 730 O O . SER A 1 92 ? -16.324 -6.202 10.878 1.00 92.44 92 SER A O 1
ATOM 732 N N . ILE A 1 93 ? -16.678 -4.941 12.708 1.00 91.75 93 ILE A N 1
ATOM 733 C CA . ILE A 1 93 ? -15.776 -3.844 12.328 1.00 91.75 93 ILE A CA 1
ATOM 734 C C . ILE A 1 93 ? -14.350 -4.368 12.171 1.00 91.75 93 ILE A C 1
ATOM 736 O O . ILE A 1 93 ? -13.685 -4.088 11.175 1.00 91.75 93 ILE A O 1
ATOM 740 N N . VAL A 1 94 ? -13.883 -5.169 13.129 1.00 91.56 94 VAL A N 1
ATOM 741 C CA . VAL A 1 94 ? -12.528 -5.719 13.100 1.00 91.56 94 VAL A CA 1
ATOM 742 C C . VAL A 1 94 ? -12.352 -6.686 11.928 1.00 91.56 94 VAL A C 1
ATOM 744 O O . VAL A 1 94 ? -11.330 -6.639 11.246 1.00 91.56 94 VAL A O 1
ATOM 747 N N . ASN A 1 95 ? -13.340 -7.535 11.637 1.00 90.81 95 ASN A N 1
ATOM 748 C CA . ASN A 1 95 ? -13.281 -8.435 10.485 1.00 90.81 95 ASN A CA 1
ATOM 749 C C . ASN A 1 95 ? -13.193 -7.670 9.156 1.00 90.81 95 ASN A C 1
ATOM 751 O O . ASN A 1 95 ? -12.353 -8.017 8.320 1.00 90.81 95 ASN A O 1
ATOM 755 N N . GLU A 1 96 ? -14.000 -6.622 8.971 1.00 93.06 96 GLU A N 1
ATOM 756 C CA . GLU A 1 96 ? -13.924 -5.792 7.763 1.00 93.06 96 GLU A CA 1
ATOM 757 C C . GLU A 1 96 ? -12.613 -4.997 7.692 1.00 93.06 96 GLU A C 1
ATOM 759 O O . GLU A 1 96 ? -12.002 -4.947 6.625 1.00 93.06 96 GLU A O 1
ATOM 764 N N . LEU A 1 97 ? -12.095 -4.485 8.813 1.00 91.88 97 LEU A N 1
ATOM 765 C CA . LEU A 1 97 ? -10.786 -3.823 8.858 1.00 91.88 97 LEU A CA 1
ATOM 766 C C . LEU A 1 97 ? -9.655 -4.763 8.418 1.00 91.88 97 LEU A C 1
ATOM 768 O O . LEU A 1 97 ? -8.825 -4.400 7.585 1.00 91.88 97 LEU A O 1
ATOM 772 N N . ILE A 1 98 ? -9.611 -5.983 8.959 1.00 89.69 98 ILE A N 1
ATOM 773 C CA . ILE A 1 98 ? -8.581 -6.965 8.593 1.00 89.69 98 ILE A CA 1
ATOM 774 C C . ILE A 1 98 ? -8.705 -7.371 7.122 1.00 89.69 98 ILE A C 1
ATOM 776 O O . ILE A 1 98 ? -7.694 -7.597 6.452 1.00 89.69 98 ILE A O 1
ATOM 780 N N . LYS A 1 99 ? -9.928 -7.473 6.604 1.00 89.62 99 LYS A N 1
ATOM 781 C CA . LYS A 1 99 ? -10.184 -7.770 5.193 1.00 89.62 99 LYS A CA 1
ATOM 782 C C . LYS A 1 99 ? -9.716 -6.633 4.285 1.00 89.62 99 LYS A C 1
ATOM 784 O O . LYS A 1 99 ? -9.019 -6.912 3.310 1.00 89.62 99 LYS A O 1
ATOM 789 N N . ASP A 1 100 ? -10.019 -5.381 4.624 1.00 90.00 100 ASP A N 1
ATOM 790 C CA . ASP A 1 100 ? -9.527 -4.210 3.889 1.00 90.00 100 ASP A CA 1
ATOM 791 C C . ASP A 1 100 ? -7.996 -4.139 3.922 1.00 90.00 100 ASP A C 1
ATOM 793 O O . ASP A 1 100 ? -7.359 -3.991 2.880 1.00 90.00 100 ASP A O 1
ATOM 797 N N . LEU A 1 101 ? -7.386 -4.369 5.089 1.00 88.19 101 LEU A N 1
ATOM 798 C CA . LEU A 1 101 ? -5.932 -4.404 5.234 1.00 88.19 101 LEU A CA 1
ATOM 799 C C . LEU A 1 101 ? -5.296 -5.467 4.331 1.00 88.19 101 LEU A C 1
ATOM 801 O O . LEU A 1 101 ? -4.366 -5.164 3.589 1.00 88.19 101 LEU A O 1
ATOM 805 N N . LYS A 1 102 ? -5.807 -6.705 4.348 1.00 85.44 102 LYS A N 1
ATOM 806 C CA . LYS A 1 102 ? -5.311 -7.778 3.471 1.00 85.44 102 LYS A CA 1
ATOM 807 C C . LYS A 1 102 ? -5.450 -7.405 1.998 1.00 85.44 102 LYS A C 1
ATOM 809 O O . LYS A 1 102 ? -4.513 -7.602 1.230 1.00 85.44 102 LYS A O 1
ATOM 814 N N . ASN A 1 103 ? -6.593 -6.847 1.607 1.00 86.50 103 ASN A N 1
ATOM 815 C CA . ASN A 1 103 ? -6.830 -6.422 0.232 1.00 86.50 103 ASN A CA 1
ATOM 816 C C . ASN A 1 103 ? -5.874 -5.307 -0.195 1.00 86.50 103 ASN A C 1
ATOM 818 O O . ASN A 1 103 ? -5.359 -5.353 -1.312 1.00 86.50 103 ASN A O 1
ATOM 822 N N . LYS A 1 104 ? -5.605 -4.336 0.681 1.00 84.75 104 LYS A N 1
ATOM 823 C CA . LYS A 1 104 ? -4.659 -3.245 0.426 1.00 84.75 104 LYS A CA 1
ATOM 824 C C . LYS A 1 104 ? -3.229 -3.747 0.316 1.00 84.75 104 LYS A C 1
ATOM 826 O O . LYS A 1 104 ? -2.567 -3.434 -0.665 1.00 84.75 104 LYS A O 1
ATOM 831 N N . VAL A 1 105 ? -2.787 -4.587 1.250 1.00 83.62 105 VAL A N 1
ATOM 832 C CA . VAL A 1 105 ? -1.443 -5.186 1.226 1.00 83.62 105 VAL A CA 1
ATOM 833 C C . VAL A 1 105 ? -1.235 -6.022 -0.039 1.00 83.62 105 VAL A C 1
ATOM 835 O O . VAL A 1 105 ? -0.216 -5.875 -0.704 1.00 83.62 105 VAL A O 1
ATOM 838 N N . ASN A 1 106 ? -2.218 -6.834 -0.434 1.00 81.75 106 ASN A N 1
ATOM 839 C CA . ASN A 1 106 ? -2.131 -7.651 -1.650 1.00 81.75 106 ASN A CA 1
ATOM 840 C C . ASN A 1 106 ? -2.131 -6.825 -2.948 1.00 81.75 106 ASN A C 1
ATOM 842 O O . ASN A 1 106 ? -1.711 -7.320 -3.991 1.00 81.75 106 ASN A O 1
ATOM 846 N N . ASN A 1 107 ? -2.639 -5.592 -2.912 1.00 82.19 107 ASN A N 1
ATOM 847 C CA . ASN A 1 107 ? -2.715 -4.712 -4.078 1.00 82.19 107 ASN A CA 1
ATOM 848 C C . ASN A 1 107 ? -1.661 -3.604 -4.088 1.00 82.19 107 ASN A C 1
ATOM 850 O O . ASN A 1 107 ? -1.669 -2.804 -5.027 1.00 82.19 107 ASN A O 1
ATOM 854 N N . LEU A 1 108 ? -0.781 -3.572 -3.088 1.00 82.81 108 LEU A N 1
ATOM 855 C CA . LEU A 1 108 ? 0.214 -2.527 -2.910 1.00 82.81 108 LEU A CA 1
ATOM 856 C C . LEU A 1 108 ? 1.191 -2.507 -4.092 1.00 82.81 108 LEU A C 1
ATOM 858 O O . LEU A 1 108 ? 1.721 -3.547 -4.507 1.00 82.81 108 LEU A O 1
ATOM 862 N N . SER A 1 109 ? 1.399 -1.322 -4.660 1.00 86.00 109 SER A N 1
ATOM 863 C CA . SER A 1 109 ? 2.351 -1.127 -5.750 1.00 86.00 109 SER A CA 1
ATOM 864 C C . SER A 1 109 ? 3.737 -0.757 -5.227 1.00 86.00 109 SER A C 1
ATOM 866 O O . SER A 1 109 ? 3.901 -0.337 -4.081 1.00 86.00 109 SER A O 1
ATOM 868 N N . TYR A 1 110 ? 4.750 -0.896 -6.081 1.00 84.94 110 TYR A N 1
ATOM 869 C CA . TYR A 1 110 ? 6.093 -0.418 -5.753 1.00 84.94 110 TYR A CA 1
ATOM 870 C C . TYR A 1 110 ? 6.150 1.107 -5.597 1.00 84.94 110 TYR A C 1
ATOM 872 O O . TYR A 1 110 ? 6.928 1.580 -4.779 1.00 84.94 110 TYR A O 1
ATOM 880 N N . ASP A 1 111 ? 5.298 1.863 -6.298 1.00 85.19 111 ASP A N 1
ATOM 881 C CA . ASP A 1 111 ? 5.177 3.312 -6.089 1.00 85.19 111 ASP A CA 1
ATOM 882 C C . ASP A 1 111 ? 4.649 3.635 -4.685 1.00 85.19 111 ASP A C 1
ATOM 884 O O . ASP A 1 111 ? 5.145 4.542 -4.020 1.00 85.19 111 ASP A O 1
ATOM 888 N N . ASP A 1 112 ? 3.662 2.869 -4.204 1.00 87.62 112 ASP A N 1
ATOM 889 C CA . ASP A 1 112 ? 3.130 3.043 -2.849 1.00 87.62 112 ASP A CA 1
ATOM 890 C C . ASP A 1 112 ? 4.196 2.720 -1.795 1.00 87.62 112 ASP A C 1
ATOM 892 O O . ASP A 1 112 ? 4.321 3.430 -0.799 1.00 87.62 112 ASP A O 1
ATOM 896 N N . LEU A 1 113 ? 4.978 1.660 -2.021 1.00 86.56 113 LEU A N 1
ATOM 897 C CA . LEU A 1 113 ? 6.082 1.267 -1.145 1.00 86.56 113 LEU A CA 1
ATOM 898 C C . LEU A 1 113 ? 7.194 2.316 -1.112 1.00 86.56 113 LEU A C 1
ATOM 900 O O . LEU A 1 113 ? 7.665 2.654 -0.029 1.00 86.56 113 LEU A O 1
ATOM 904 N N . GLU A 1 114 ? 7.591 2.840 -2.270 1.00 86.25 114 GLU A N 1
ATOM 905 C CA . GLU A 1 114 ? 8.591 3.904 -2.358 1.00 86.25 114 GLU A CA 1
ATOM 906 C C . GLU A 1 114 ? 8.097 5.156 -1.632 1.00 86.25 114 GLU A C 1
ATOM 908 O O . GLU A 1 114 ? 8.800 5.683 -0.776 1.00 86.25 114 GLU A O 1
ATOM 913 N N . ARG A 1 115 ? 6.838 5.554 -1.848 1.00 88.56 115 ARG A N 1
ATOM 914 C CA . ARG A 1 115 ? 6.227 6.684 -1.140 1.00 88.56 115 ARG A CA 1
ATOM 915 C C . ARG A 1 115 ? 6.206 6.491 0.379 1.00 88.56 115 ARG A C 1
ATOM 917 O O . ARG A 1 115 ? 6.469 7.445 1.109 1.00 88.56 115 ARG A O 1
ATOM 924 N N . LEU A 1 116 ? 5.891 5.287 0.862 1.00 87.19 116 LEU A N 1
ATOM 925 C CA . LEU A 1 116 ? 5.940 4.964 2.292 1.00 87.19 116 LEU A CA 1
ATOM 926 C C . LEU A 1 116 ? 7.371 5.044 2.838 1.00 87.19 116 LEU A C 1
ATOM 928 O O . LEU A 1 116 ? 7.578 5.605 3.910 1.00 87.19 116 LEU A O 1
ATOM 932 N N . ALA A 1 117 ? 8.354 4.521 2.103 1.00 86.94 117 ALA A N 1
ATOM 933 C CA . ALA A 1 117 ? 9.756 4.577 2.500 1.00 86.94 117 ALA A CA 1
ATOM 934 C C . ALA A 1 117 ? 10.274 6.022 2.553 1.00 86.94 117 ALA A C 1
ATOM 936 O O . ALA A 1 117 ? 10.896 6.408 3.540 1.00 86.94 117 ALA A O 1
ATOM 937 N N . THR A 1 118 ? 9.967 6.843 1.545 1.00 87.88 118 THR A N 1
ATOM 938 C CA . THR A 1 118 ? 10.348 8.261 1.519 1.00 87.88 118 THR A CA 1
ATOM 939 C C . THR A 1 118 ? 9.734 9.031 2.684 1.00 87.88 118 THR A C 1
ATOM 941 O O . THR A 1 118 ? 10.439 9.803 3.327 1.00 87.88 118 THR A O 1
ATOM 944 N N . ALA A 1 119 ? 8.454 8.798 2.996 1.00 88.56 119 ALA A N 1
ATOM 945 C CA . ALA A 1 119 ? 7.799 9.441 4.134 1.00 88.56 119 ALA A CA 1
ATOM 946 C C . ALA A 1 119 ? 8.473 9.073 5.468 1.00 88.56 119 ALA A C 1
ATOM 948 O O . ALA A 1 119 ? 8.753 9.949 6.278 1.00 88.56 119 ALA A O 1
ATOM 949 N N . LEU A 1 120 ? 8.805 7.792 5.669 1.00 87.31 120 LEU A N 1
ATOM 950 C CA . LEU A 1 120 ? 9.496 7.339 6.881 1.00 87.31 120 LEU A CA 1
ATOM 951 C C . LEU A 1 120 ? 10.897 7.944 7.024 1.00 87.31 120 LEU A C 1
ATOM 953 O O . LEU A 1 120 ? 11.298 8.279 8.134 1.00 87.31 120 LEU A O 1
ATOM 957 N N . LEU A 1 121 ? 11.642 8.078 5.924 1.00 86.38 121 LEU A N 1
ATOM 958 C CA . LEU A 1 121 ? 12.965 8.707 5.943 1.00 86.38 121 LEU A CA 1
ATOM 959 C C . LEU A 1 121 ? 12.872 10.198 6.298 1.00 86.38 121 LEU A C 1
ATOM 961 O O . LEU A 1 121 ? 13.633 10.660 7.142 1.00 86.38 121 LEU A O 1
ATOM 965 N N . GLN A 1 122 ? 11.898 10.920 5.734 1.00 84.06 122 GLN A N 1
ATOM 966 C CA . GLN A 1 122 ? 11.656 12.332 6.059 1.00 84.06 122 GLN A CA 1
ATOM 967 C C . GLN A 1 122 ? 11.276 12.535 7.531 1.00 84.06 122 GLN A C 1
ATOM 969 O O . GLN A 1 122 ? 11.758 13.467 8.170 1.00 84.06 122 GLN A O 1
ATOM 974 N N . ASP A 1 123 ? 10.446 11.655 8.093 1.00 80.75 123 ASP A N 1
ATOM 975 C CA . ASP A 1 123 ? 10.075 11.725 9.509 1.00 80.75 123 ASP A CA 1
ATOM 976 C C . ASP A 1 123 ? 11.279 11.489 10.436 1.00 80.75 123 ASP A C 1
ATOM 978 O O . ASP A 1 123 ? 11.359 12.100 11.498 1.00 80.75 123 ASP A O 1
ATOM 982 N N . GLN A 1 124 ? 12.235 10.639 10.046 1.00 75.75 124 GLN A N 1
ATOM 983 C CA . GLN A 1 124 ? 13.474 10.433 10.809 1.00 75.75 124 GLN A CA 1
ATOM 984 C C . GLN A 1 124 ? 14.398 11.655 10.745 1.00 75.75 124 GLN A C 1
ATOM 986 O O . GLN A 1 124 ? 14.988 12.022 11.758 1.00 75.75 124 GLN A O 1
ATOM 991 N N . GLU A 1 125 ? 14.506 12.300 9.581 1.00 74.25 125 GLU A N 1
ATOM 992 C CA . GLU A 1 125 ? 15.316 13.513 9.406 1.00 74.25 125 GLU A CA 1
ATOM 993 C C . GLU A 1 125 ? 14.735 14.718 10.158 1.00 74.25 125 GLU A C 1
ATOM 995 O O . GLU A 1 125 ? 15.491 15.523 10.686 1.00 74.25 125 GLU A O 1
ATOM 1000 N N . ASN A 1 126 ? 13.408 14.823 10.265 1.00 68.25 126 ASN A N 1
ATOM 1001 C CA . ASN A 1 126 ? 12.740 15.925 10.970 1.00 68.25 126 ASN A CA 1
ATOM 1002 C C . ASN A 1 126 ? 12.783 15.811 12.506 1.00 68.25 126 ASN A C 1
ATOM 1004 O O . ASN A 1 126 ? 12.395 16.754 13.199 1.00 68.25 126 ASN A O 1
ATOM 1008 N N . VAL A 1 127 ? 13.189 14.658 13.046 1.00 60.19 127 VAL A N 1
ATOM 1009 C CA . VAL A 1 127 ? 13.292 14.399 14.495 1.00 60.19 127 VAL A CA 1
ATOM 1010 C C . VAL A 1 127 ? 14.742 14.535 15.000 1.00 60.19 127 VAL A C 1
ATOM 1012 O O . VAL A 1 127 ? 14.956 14.557 16.215 1.00 60.19 127 VAL A O 1
ATOM 1015 N N . ALA A 1 128 ? 15.721 14.658 14.096 1.00 51.56 128 ALA A N 1
ATOM 1016 C CA . ALA A 1 128 ? 17.141 14.884 14.395 1.00 51.56 128 ALA A CA 1
ATOM 1017 C C . ALA A 1 128 ? 17.504 16.379 14.405 1.00 51.56 128 ALA A C 1
ATOM 1019 O O . ALA A 1 128 ? 18.369 16.752 15.232 1.00 51.56 128 ALA A O 1
#

Radius of gyration: 20.8 Å; chains: 1; bounding box: 43×54×50 Å

Sequence (128 aa):
MKVIVKKLQGKECVVDILPSETVLELKHKVSDLLGIDVPQQRFKLNLLVIKKAEEGSSEARALPQQKTGIHLLREEVSRVLRPYYTVSETESIVNELIKDLKNKVNNLSYDDLERLATALLQDQENVA

Foldseek 3Di:
DWDWDADPVGDIDIDDDDPPDAPQVVLVVCCVVPVDDSVRDWAFDPPPPPPPPPDDDDDPDPDPPPCPVLNVVLVVQLVVCVVPDDPVVSNVVSVVVSVVVVVCNRGDTSVNVRVVVVVVVVVVVVVD

Secondary structure (DSSP, 8-state):
-EEEEE-TTS-EEEEE--TT--HHHHHHHHHHHH---GGG---B------------------------HHHHHHHHHHHHHTTTS-HHHHHHHHHHHHHHHHHHHHH-BHHHHHHHHHHHHHHHHTT-